Protein AF-A0A9X8QLF4-F1 (afdb_monomer)

Mean predicted aligned error: 12.06 Å

Structure (mmCIF, N/CA/C/O backbone):
data_AF-A0A9X8QLF4-F1
#
_entry.id   AF-A0A9X8QLF4-F1
#
loop_
_atom_site.group_PDB
_atom_site.id
_atom_site.type_symbol
_atom_site.label_atom_id
_atom_site.label_alt_id
_atom_site.label_comp_id
_atom_site.label_asym_id
_atom_site.label_entity_id
_atom_site.label_seq_id
_atom_site.pdbx_PDB_ins_code
_atom_site.Cartn_x
_atom_site.Cartn_y
_atom_site.Cartn_z
_atom_site.occupancy
_atom_site.B_iso_or_equiv
_atom_site.auth_seq_id
_atom_site.auth_comp_id
_atom_site.auth_asym_id
_atom_site.auth_atom_id
_atom_site.pdbx_PDB_model_num
ATOM 1 N N . MET A 1 1 ? 76.001 5.699 -20.865 1.00 39.06 1 MET A N 1
ATOM 2 C CA . MET A 1 1 ? 74.775 5.886 -21.673 1.00 39.06 1 MET A CA 1
ATOM 3 C C . MET A 1 1 ? 73.626 5.188 -20.950 1.00 39.06 1 MET A C 1
ATOM 5 O O . MET A 1 1 ? 73.741 4.003 -20.675 1.00 39.06 1 MET A O 1
ATOM 9 N N . LYS A 1 2 ? 72.606 5.938 -20.509 1.00 36.09 2 LYS A N 1
ATOM 10 C CA . LYS A 1 2 ? 71.464 5.462 -19.701 1.00 36.09 2 LYS A CA 1
ATOM 11 C C . LYS A 1 2 ? 70.391 4.886 -20.635 1.00 36.09 2 LYS A C 1
ATOM 13 O O . LYS A 1 2 ? 69.883 5.629 -21.466 1.00 36.09 2 LYS A O 1
ATOM 18 N N . ALA A 1 3 ? 70.036 3.610 -20.490 1.00 37.53 3 ALA A N 1
ATOM 19 C CA . ALA A 1 3 ? 68.875 3.026 -21.161 1.00 37.53 3 ALA A CA 1
ATOM 20 C C . ALA A 1 3 ? 67.642 3.145 -20.249 1.00 37.53 3 ALA A C 1
ATOM 22 O O . ALA A 1 3 ? 67.657 2.726 -19.091 1.00 37.53 3 ALA A O 1
ATOM 23 N N . ILE A 1 4 ? 66.610 3.796 -20.776 1.00 41.59 4 ILE A N 1
ATOM 24 C CA . ILE A 1 4 ? 65.345 4.133 -20.122 1.00 41.59 4 ILE A CA 1
ATOM 25 C C . ILE A 1 4 ? 64.486 2.867 -19.993 1.00 41.59 4 ILE A C 1
ATOM 27 O O . ILE A 1 4 ? 64.308 2.131 -20.960 1.00 41.59 4 ILE A O 1
ATOM 31 N N . ARG A 1 5 ? 63.951 2.609 -18.792 1.00 45.41 5 ARG A N 1
ATOM 32 C CA . ARG A 1 5 ? 62.977 1.535 -18.542 1.00 45.41 5 ARG A CA 1
ATOM 33 C C . ARG A 1 5 ? 61.647 1.890 -19.216 1.00 45.41 5 ARG A C 1
ATOM 35 O O . ARG A 1 5 ? 61.051 2.908 -18.876 1.00 45.41 5 ARG A O 1
ATOM 42 N N . MET A 1 6 ? 61.175 1.044 -20.132 1.00 39.78 6 MET A N 1
ATOM 43 C CA . MET A 1 6 ? 59.794 1.078 -20.625 1.00 39.78 6 MET A CA 1
ATOM 44 C C . MET A 1 6 ? 58.847 0.616 -19.511 1.00 39.78 6 MET A C 1
ATOM 46 O O . MET A 1 6 ? 58.949 -0.511 -19.031 1.00 39.78 6 MET A O 1
ATOM 50 N N . LEU A 1 7 ? 57.924 1.488 -19.108 1.00 40.03 7 LEU A N 1
ATOM 51 C CA . LEU A 1 7 ? 56.762 1.129 -18.299 1.00 40.03 7 LEU A CA 1
ATOM 52 C C . LEU A 1 7 ? 55.655 0.659 -19.246 1.00 40.03 7 LEU A C 1
ATOM 54 O O . LEU A 1 7 ? 55.092 1.454 -19.994 1.00 40.03 7 LEU A O 1
ATOM 58 N N . VAL A 1 8 ? 55.362 -0.640 -19.220 1.00 45.06 8 VAL A N 1
ATOM 59 C CA . VAL A 1 8 ? 54.169 -1.208 -19.853 1.00 45.06 8 VAL A CA 1
ATOM 60 C C . VAL A 1 8 ? 52.986 -0.887 -18.943 1.00 45.06 8 VAL A C 1
ATOM 62 O O . VAL A 1 8 ? 52.864 -1.445 -17.855 1.00 45.06 8 VAL A O 1
ATOM 65 N N . ALA A 1 9 ? 52.141 0.052 -19.361 1.00 45.62 9 ALA A N 1
ATOM 66 C CA . ALA A 1 9 ? 50.878 0.330 -18.694 1.00 45.62 9 ALA A CA 1
ATOM 67 C C . ALA A 1 9 ? 49.825 -0.659 -19.209 1.00 45.62 9 ALA A C 1
ATOM 69 O O . ALA A 1 9 ? 49.232 -0.463 -20.269 1.00 45.62 9 ALA A O 1
ATOM 70 N N . THR A 1 10 ? 49.613 -1.748 -18.475 1.00 47.88 10 THR A N 1
ATOM 71 C CA . THR A 1 10 ? 48.495 -2.659 -18.727 1.00 47.88 10 THR A CA 1
ATOM 72 C C . THR A 1 10 ? 47.210 -1.959 -18.292 1.00 47.88 10 THR A C 1
ATOM 74 O O . THR A 1 10 ? 46.950 -1.805 -17.100 1.00 47.88 10 THR A O 1
ATOM 77 N N . VAL A 1 11 ? 46.413 -1.497 -19.255 1.00 48.22 11 VAL A N 1
ATOM 78 C CA . VAL A 1 11 ? 45.069 -0.975 -18.989 1.00 48.22 11 VAL A CA 1
ATOM 79 C C . VAL A 1 11 ? 44.189 -2.158 -18.595 1.00 48.22 11 VAL A C 1
ATOM 81 O O . VAL A 1 11 ? 43.809 -2.971 -19.435 1.00 48.22 11 VAL A O 1
ATOM 84 N N . VAL A 1 12 ? 43.885 -2.278 -17.304 1.00 52.72 12 VAL A N 1
ATOM 85 C CA . VAL A 1 12 ? 42.841 -3.185 -16.827 1.00 52.72 12 VAL A CA 1
ATOM 86 C C . VAL A 1 12 ? 41.508 -2.545 -17.202 1.00 52.72 12 VAL A C 1
ATOM 88 O O . VAL A 1 12 ? 41.081 -1.573 -16.580 1.00 52.72 12 VAL A O 1
ATOM 91 N N . LEU A 1 13 ? 40.868 -3.056 -18.255 1.00 47.00 13 LEU A N 1
ATOM 92 C CA . LEU A 1 13 ? 39.481 -2.731 -18.571 1.00 47.00 13 LEU A CA 1
ATOM 93 C C . LEU A 1 13 ? 38.608 -3.303 -17.449 1.00 47.00 13 LEU A C 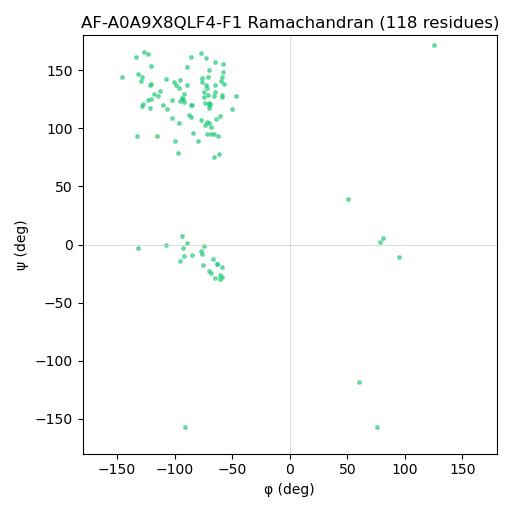1
ATOM 95 O O . LEU A 1 13 ? 38.282 -4.488 -17.435 1.00 47.00 13 LEU A O 1
ATOM 99 N N . GLY A 1 14 ? 38.286 -2.459 -16.470 1.00 43.50 14 GLY A N 1
ATOM 100 C CA . GLY A 1 14 ? 37.289 -2.767 -15.459 1.00 43.50 14 GLY A CA 1
ATOM 101 C C . GLY A 1 14 ? 35.949 -2.989 -16.147 1.00 43.50 14 GLY A C 1
ATOM 102 O O . GLY A 1 14 ? 35.361 -2.054 -16.685 1.00 43.50 14 GLY A O 1
ATOM 103 N N . VAL A 1 15 ? 35.475 -4.233 -16.146 1.00 49.44 15 VAL A N 1
ATOM 104 C CA . VAL A 1 15 ? 34.103 -4.563 -16.525 1.00 49.44 15 VAL A CA 1
ATOM 105 C C . VAL A 1 15 ? 33.212 -3.986 -15.433 1.00 49.44 15 VAL A C 1
ATOM 107 O O . VAL A 1 15 ? 33.033 -4.582 -14.373 1.00 49.44 15 VAL A O 1
ATOM 110 N N . THR A 1 16 ? 32.694 -2.779 -15.649 1.00 53.53 16 THR A N 1
ATOM 111 C CA . THR A 1 16 ? 31.589 -2.275 -14.843 1.00 53.53 16 THR A CA 1
ATOM 112 C C . THR A 1 16 ? 30.363 -3.067 -15.269 1.00 53.53 16 THR A C 1
ATOM 114 O O . THR A 1 16 ? 29.740 -2.746 -16.280 1.00 53.53 16 THR A O 1
ATOM 117 N N . SER A 1 17 ? 30.044 -4.134 -14.539 1.00 52.34 17 SER A N 1
ATOM 118 C CA . SER A 1 17 ? 28.776 -4.852 -14.657 1.00 52.34 17 SER A CA 1
ATOM 119 C C . SER A 1 17 ? 27.653 -3.916 -14.204 1.00 52.34 17 SER A C 1
ATOM 121 O O . SER A 1 17 ? 27.156 -4.003 -13.084 1.00 52.34 17 SER A O 1
ATOM 123 N N . GLY A 1 18 ? 27.305 -2.946 -15.048 1.00 49.97 18 GLY A N 1
ATOM 124 C CA . GLY A 1 18 ? 26.064 -2.209 -14.915 1.00 49.97 18 GLY A CA 1
ATOM 125 C C . GLY A 1 18 ? 24.955 -3.219 -15.132 1.00 49.97 18 GLY A C 1
ATOM 126 O O . GLY A 1 18 ? 24.796 -3.710 -16.246 1.00 49.97 18 GLY A O 1
ATOM 127 N N . LEU A 1 19 ? 24.247 -3.579 -14.062 1.00 50.97 19 LEU A N 1
ATOM 128 C CA . LEU A 1 19 ? 23.015 -4.353 -14.167 1.00 50.97 19 LEU A CA 1
ATOM 129 C C . LEU A 1 19 ? 22.136 -3.649 -15.204 1.00 50.97 19 LEU A C 1
ATOM 131 O O . LEU A 1 19 ? 21.789 -2.474 -15.034 1.00 50.97 19 LEU A O 1
ATOM 135 N N . ALA A 1 20 ? 21.843 -4.334 -16.308 1.00 54.78 20 ALA A N 1
ATOM 136 C CA . ALA A 1 20 ? 20.899 -3.818 -17.277 1.00 54.78 20 ALA A CA 1
ATOM 137 C C . ALA A 1 20 ? 19.565 -3.639 -16.547 1.00 54.78 20 ALA A C 1
ATOM 139 O O . ALA A 1 20 ? 19.185 -4.462 -15.719 1.00 54.78 20 ALA A O 1
ATOM 140 N N . TRP A 1 21 ? 18.834 -2.562 -16.829 1.00 46.72 21 TRP A N 1
ATOM 141 C CA . TRP A 1 21 ? 17.562 -2.295 -16.145 1.00 46.72 21 TRP A CA 1
ATOM 142 C C . TRP A 1 21 ? 16.536 -3.426 -16.343 1.00 46.72 21 TRP A C 1
ATOM 144 O O . TRP A 1 21 ? 15.614 -3.553 -15.548 1.00 46.72 21 TRP A O 1
ATOM 154 N N . ALA A 1 22 ? 16.729 -4.263 -17.368 1.00 51.34 22 ALA A N 1
ATOM 155 C CA . ALA A 1 22 ? 15.953 -5.472 -17.629 1.00 51.34 22 ALA A CA 1
ATOM 156 C C . ALA A 1 22 ? 16.207 -6.615 -16.623 1.00 51.34 22 ALA A C 1
ATOM 158 O O . ALA A 1 22 ? 15.338 -7.466 -16.458 1.00 51.34 22 ALA A O 1
ATOM 159 N N . ASP A 1 23 ? 17.356 -6.619 -15.940 1.00 48.41 23 ASP A N 1
ATOM 160 C CA . ASP A 1 23 ? 17.715 -7.611 -14.916 1.00 48.41 23 ASP A CA 1
ATOM 161 C C . ASP A 1 23 ? 17.311 -7.158 -13.506 1.00 48.41 23 ASP A C 1
ATOM 163 O O . ASP A 1 23 ? 17.373 -7.936 -12.549 1.00 48.41 23 ASP A O 1
ATOM 167 N N . LEU A 1 24 ? 16.896 -5.892 -13.355 1.00 54.88 24 LEU A N 1
ATOM 168 C CA . LEU A 1 24 ? 16.317 -5.425 -12.108 1.00 54.88 24 LEU A CA 1
ATOM 169 C C . LEU A 1 24 ? 14.904 -5.993 -11.994 1.00 54.88 24 LEU A C 1
ATOM 171 O O . LEU A 1 24 ? 14.086 -5.833 -12.902 1.00 54.88 24 LEU A O 1
ATOM 175 N N . PRO A 1 25 ? 14.588 -6.652 -10.877 1.00 56.50 25 PRO A N 1
ATOM 176 C CA . PRO A 1 25 ? 13.264 -7.203 -10.705 1.00 56.50 25 PRO A CA 1
ATOM 177 C C . PRO A 1 25 ? 12.174 -6.121 -10.806 1.00 56.50 25 PRO A C 1
ATOM 179 O O . PRO A 1 25 ? 12.412 -4.983 -10.386 1.00 56.50 25 PRO A O 1
ATOM 182 N N . PRO A 1 26 ? 10.967 -6.459 -11.293 1.00 63.06 26 PRO A N 1
ATOM 183 C CA . PRO A 1 26 ? 9.934 -5.467 -11.546 1.00 63.06 26 PRO A CA 1
ATOM 184 C C . PRO A 1 26 ? 9.584 -4.707 -10.265 1.00 63.06 26 PRO A C 1
ATOM 186 O O . PRO A 1 26 ? 9.263 -5.300 -9.230 1.00 63.06 26 PRO A O 1
ATOM 189 N N . VAL A 1 27 ? 9.638 -3.380 -10.356 1.00 77.56 27 VAL A N 1
ATOM 190 C CA . VAL A 1 27 ? 9.143 -2.472 -9.325 1.00 77.56 27 VAL A CA 1
ATOM 191 C C . VAL A 1 27 ? 7.671 -2.224 -9.613 1.00 77.56 27 VAL A C 1
ATOM 193 O O . VAL A 1 27 ? 7.321 -1.591 -10.608 1.00 77.56 27 VAL A O 1
ATOM 196 N N . ILE A 1 28 ? 6.800 -2.732 -8.746 1.00 85.88 28 ILE A N 1
ATOM 197 C CA . ILE A 1 28 ? 5.364 -2.459 -8.826 1.00 85.88 28 ILE A CA 1
ATOM 198 C C . ILE A 1 28 ? 5.094 -1.202 -8.007 1.00 85.88 28 ILE A C 1
ATOM 200 O O . ILE A 1 28 ? 5.650 -1.038 -6.925 1.00 85.88 28 ILE A O 1
ATOM 204 N N . THR A 1 29 ? 4.265 -0.296 -8.516 1.00 86.19 29 THR A N 1
ATOM 205 C CA . THR A 1 29 ? 3.897 0.928 -7.798 1.00 86.19 29 THR A CA 1
ATOM 206 C C . THR A 1 29 ? 2.388 0.999 -7.644 1.00 86.19 29 THR A C 1
ATOM 208 O O . THR A 1 29 ? 1.669 0.956 -8.638 1.00 86.19 29 THR A O 1
ATOM 211 N N . MET A 1 30 ? 1.911 1.131 -6.405 1.00 88.00 30 MET A N 1
ATOM 212 C CA . MET A 1 30 ? 0.537 1.555 -6.144 1.00 88.00 30 MET A CA 1
ATOM 213 C C . MET A 1 30 ? 0.502 3.081 -6.142 1.00 88.00 30 MET A C 1
ATOM 215 O O . MET A 1 30 ? 1.210 3.729 -5.362 1.00 88.00 30 MET A O 1
ATOM 219 N N . GLY A 1 31 ? -0.301 3.640 -7.047 1.00 86.31 31 GLY A N 1
ATOM 220 C CA . GLY A 1 31 ? -0.518 5.077 -7.139 1.00 86.31 31 GLY A CA 1
ATOM 221 C C . GLY A 1 31 ? -1.219 5.638 -5.895 1.00 86.31 31 GLY A C 1
ATOM 222 O O . GLY A 1 31 ? -1.903 4.902 -5.176 1.00 86.31 31 GLY A O 1
ATOM 223 N N . PRO A 1 32 ? -1.068 6.944 -5.629 1.00 85.19 32 PRO A N 1
ATOM 224 C CA . PRO A 1 32 ? -1.709 7.589 -4.495 1.00 85.19 32 PRO A CA 1
ATOM 225 C C . PRO A 1 32 ? -3.231 7.554 -4.662 1.00 85.19 32 PRO A C 1
ATOM 227 O O . PRO A 1 32 ? -3.751 7.815 -5.746 1.00 85.19 32 PRO A O 1
ATOM 230 N N . GLY A 1 33 ? -3.945 7.249 -3.580 1.00 85.19 33 GLY A N 1
ATOM 231 C CA . GLY A 1 33 ? -5.405 7.191 -3.569 1.00 85.19 33 GLY A CA 1
ATOM 232 C C . GLY A 1 33 ? -5.997 5.899 -4.124 1.00 85.19 33 GLY A C 1
ATOM 233 O O . GLY A 1 33 ? -7.222 5.809 -4.198 1.00 85.19 33 GLY A O 1
ATOM 234 N N . PHE A 1 34 ? -5.169 4.897 -4.456 1.00 87.94 34 PHE A N 1
ATOM 235 C CA . PHE A 1 34 ? -5.629 3.539 -4.752 1.00 87.94 34 PHE A CA 1
ATOM 236 C C . PHE A 1 34 ? -6.626 3.080 -3.682 1.00 87.94 34 PHE A C 1
ATOM 238 O O . PHE A 1 34 ? -6.351 3.191 -2.487 1.00 87.94 34 PHE A O 1
ATOM 245 N N . LYS A 1 35 ? -7.801 2.606 -4.097 1.00 91.81 35 LYS A N 1
ATOM 246 C CA . LYS A 1 35 ? -8.882 2.266 -3.172 1.00 91.81 35 LYS A CA 1
ATOM 247 C C . LYS A 1 35 ? -8.955 0.767 -2.935 1.00 91.81 35 LYS A C 1
ATOM 249 O O . LYS A 1 35 ? -8.849 -0.025 -3.868 1.00 91.81 35 LYS A O 1
ATOM 254 N N . ILE A 1 36 ? -9.207 0.400 -1.686 1.00 94.50 36 ILE A N 1
ATOM 255 C CA . ILE A 1 36 ? -9.458 -0.977 -1.259 1.00 94.50 36 ILE A CA 1
ATOM 256 C C . ILE A 1 36 ? -10.804 -1.073 -0.551 1.00 94.50 36 ILE A C 1
ATOM 258 O O . ILE A 1 36 ? -11.344 -0.059 -0.109 1.00 94.50 36 ILE A O 1
ATOM 262 N N . VAL A 1 37 ? -11.321 -2.287 -0.395 1.00 95.38 37 VAL A N 1
ATOM 263 C CA . VAL A 1 37 ? -12.508 -2.548 0.423 1.00 95.38 37 VAL A CA 1
ATOM 264 C C . VAL A 1 37 ? -12.083 -2.971 1.829 1.00 95.38 37 VAL A C 1
ATOM 266 O O . VAL A 1 37 ? -11.369 -3.956 1.995 1.00 95.38 37 VAL A O 1
ATOM 269 N N . VAL A 1 38 ? -12.553 -2.251 2.850 1.00 93.31 38 VAL A N 1
ATOM 270 C CA . VAL A 1 38 ? -12.404 -2.613 4.269 1.00 93.31 38 VAL A CA 1
ATOM 271 C C . VAL A 1 38 ? -13.783 -2.576 4.911 1.00 93.31 38 VAL A C 1
ATOM 273 O O . VAL A 1 38 ? -14.443 -1.538 4.893 1.00 93.31 38 VAL A O 1
ATOM 276 N N . ASN A 1 39 ? -14.240 -3.702 5.467 1.00 90.69 39 ASN A N 1
ATOM 277 C CA . ASN A 1 39 ? -15.570 -3.826 6.083 1.00 90.69 39 ASN A CA 1
ATOM 278 C C . ASN A 1 39 ? -16.715 -3.314 5.179 1.00 90.69 39 ASN A C 1
ATOM 280 O O . ASN A 1 39 ? -17.640 -2.651 5.644 1.00 90.69 39 ASN A O 1
ATOM 284 N N . GLY A 1 40 ? -16.626 -3.578 3.870 1.00 91.81 40 GLY A N 1
ATOM 285 C CA . GLY A 1 40 ? -17.621 -3.157 2.875 1.00 91.81 40 GLY A CA 1
ATOM 286 C C . GLY A 1 40 ? -17.549 -1.686 2.446 1.00 91.81 40 GLY A C 1
ATOM 287 O O . GLY A 1 40 ? -18.371 -1.258 1.642 1.00 91.81 40 GLY A O 1
ATOM 288 N N . ALA A 1 41 ? -16.586 -0.908 2.946 1.00 92.75 41 ALA A N 1
ATOM 289 C CA . ALA A 1 41 ? -16.381 0.483 2.556 1.00 92.75 41 ALA A CA 1
ATOM 290 C C . ALA A 1 41 ? -15.131 0.648 1.684 1.00 92.75 41 ALA A C 1
ATOM 292 O O . ALA A 1 41 ? -14.098 0.034 1.948 1.00 92.75 41 ALA A O 1
ATOM 293 N N . GLU A 1 42 ? -15.209 1.534 0.689 1.00 94.31 42 GLU A N 1
ATOM 294 C CA . GLU A 1 42 ? -14.035 1.975 -0.062 1.00 94.31 42 GLU A CA 1
ATOM 295 C C . GLU A 1 42 ? -13.145 2.877 0.793 1.00 94.31 42 GLU A C 1
ATOM 297 O O . GLU A 1 42 ? -13.597 3.878 1.359 1.00 94.31 42 GLU A O 1
ATOM 302 N N . VAL A 1 43 ? -11.861 2.547 0.844 1.00 93.62 43 VAL A N 1
ATOM 303 C CA . VAL A 1 43 ? -10.853 3.256 1.627 1.00 93.62 43 VAL A CA 1
ATOM 304 C C . VAL A 1 43 ? -9.680 3.598 0.716 1.00 93.62 43 VAL A C 1
ATOM 306 O O . VAL A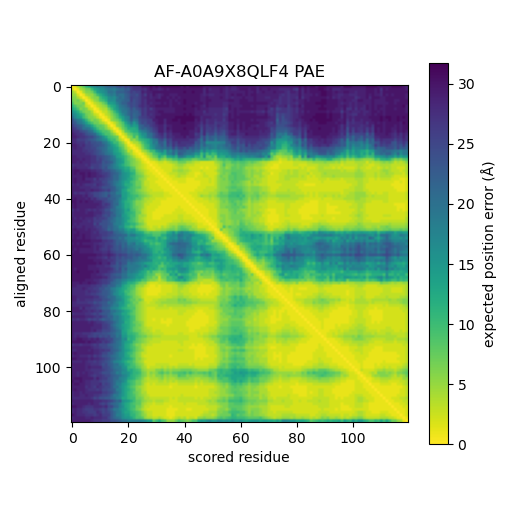 1 43 ? -9.059 2.680 0.177 1.00 93.62 43 VAL A O 1
ATOM 309 N N . PRO A 1 44 ? -9.346 4.887 0.523 1.00 92.44 44 PRO A N 1
ATOM 310 C CA . PRO A 1 44 ? -8.181 5.259 -0.258 1.00 92.44 44 PRO A CA 1
ATOM 311 C C . PRO A 1 44 ? -6.900 5.040 0.551 1.00 92.44 44 PRO A C 1
ATOM 313 O O . PRO A 1 44 ? -6.843 5.270 1.766 1.00 92.44 44 PRO A O 1
ATOM 316 N N . VAL A 1 45 ? -5.868 4.605 -0.161 1.00 92.25 45 VAL A N 1
ATOM 317 C CA . VAL A 1 45 ? -4.576 4.188 0.369 1.00 92.25 45 VAL A CA 1
ATOM 318 C C . VAL A 1 45 ? -3.484 5.051 -0.242 1.00 92.25 45 VAL A C 1
ATOM 320 O O . VAL A 1 45 ? -3.473 5.343 -1.437 1.00 92.25 45 VAL A O 1
ATOM 323 N N . PHE A 1 46 ? -2.552 5.462 0.606 1.00 92.12 46 PHE A N 1
ATOM 324 C CA . PHE A 1 46 ? -1.406 6.280 0.245 1.00 92.12 46 PHE A CA 1
ATOM 325 C C . PHE A 1 46 ? -0.145 5.617 0.763 1.00 92.12 46 PHE A C 1
ATOM 327 O O . PHE A 1 46 ? -0.139 5.051 1.859 1.00 92.12 46 PHE A O 1
ATOM 334 N N . GLY A 1 47 ? 0.937 5.724 0.009 1.00 92.62 47 GLY A N 1
ATOM 335 C CA . GLY A 1 47 ? 2.231 5.301 0.510 1.00 92.62 47 GLY A CA 1
ATOM 336 C C . GLY A 1 47 ? 2.981 6.433 1.196 1.00 92.62 47 GLY A C 1
ATOM 337 O O . GLY A 1 47 ? 2.411 7.411 1.699 1.00 92.62 47 GLY A O 1
ATOM 338 N N . PHE A 1 48 ? 4.294 6.260 1.226 1.00 91.94 48 PHE A N 1
ATOM 339 C CA . PHE A 1 48 ? 5.254 7.216 1.772 1.00 91.94 48 PHE A CA 1
ATOM 340 C C . PHE A 1 48 ? 6.413 7.462 0.805 1.00 91.94 48 PHE A C 1
ATOM 342 O O . PHE A 1 48 ? 7.272 8.298 1.078 1.00 91.94 48 PHE A O 1
ATOM 349 N N . ASP A 1 49 ? 6.426 6.751 -0.320 1.00 88.94 49 ASP A N 1
ATOM 350 C CA . ASP A 1 49 ? 7.484 6.819 -1.304 1.00 88.94 49 ASP A CA 1
ATOM 351 C C . ASP A 1 49 ? 7.178 7.905 -2.322 1.00 88.94 49 ASP A C 1
ATOM 353 O O . ASP A 1 49 ? 6.025 8.218 -2.637 1.00 88.94 49 ASP A O 1
ATOM 357 N N . ARG A 1 50 ? 8.242 8.458 -2.896 1.00 83.50 50 ARG A N 1
ATOM 358 C CA . ARG A 1 50 ? 8.103 9.335 -4.049 1.00 83.50 50 ARG A CA 1
ATOM 359 C C . ARG A 1 50 ? 7.578 8.519 -5.224 1.00 83.50 50 ARG A C 1
ATOM 361 O O . ARG A 1 50 ? 8.186 7.517 -5.597 1.00 83.50 50 ARG A O 1
ATOM 368 N N . CYS A 1 51 ? 6.502 8.985 -5.848 1.00 79.44 51 CYS A N 1
ATOM 369 C CA . CYS A 1 51 ? 6.035 8.378 -7.087 1.00 79.44 51 CYS A CA 1
ATOM 370 C C . CYS A 1 51 ? 7.129 8.425 -8.169 1.00 79.44 51 CYS A C 1
ATOM 372 O O . CYS A 1 51 ? 7.676 9.505 -8.433 1.00 79.44 51 CYS A O 1
ATOM 374 N N . PRO A 1 52 ? 7.456 7.289 -8.814 1.00 74.06 52 PRO A N 1
ATOM 375 C CA . PRO A 1 52 ? 8.284 7.309 -10.004 1.00 74.06 52 PRO A CA 1
ATOM 376 C C . PRO A 1 52 ? 7.595 8.166 -11.065 1.00 74.06 52 PRO A C 1
ATOM 378 O O . PRO A 1 52 ? 6.372 8.168 -11.181 1.00 74.06 52 PRO A O 1
ATOM 381 N N . GLN A 1 53 ? 8.380 8.905 -11.847 1.00 64.81 53 GLN A N 1
ATOM 382 C CA . GLN A 1 53 ? 7.847 9.886 -12.796 1.00 64.81 53 GLN A CA 1
ATOM 383 C C . GLN A 1 53 ? 6.907 9.251 -13.838 1.00 64.81 53 GLN A C 1
ATOM 385 O O . GLN A 1 53 ? 5.967 9.898 -14.280 1.00 64.81 53 GLN A O 1
ATOM 390 N N . ALA A 1 54 ? 7.113 7.967 -14.158 1.00 57.00 54 ALA A N 1
ATOM 391 C CA . ALA A 1 54 ? 6.248 7.172 -15.033 1.00 57.00 54 ALA A CA 1
ATOM 392 C C . ALA A 1 54 ? 4.919 6.720 -14.388 1.00 57.00 54 ALA A C 1
ATOM 394 O O . ALA A 1 54 ? 4.006 6.336 -15.108 1.00 57.00 54 ALA A O 1
ATOM 395 N N . ALA A 1 55 ? 4.801 6.749 -13.056 1.00 53.00 55 ALA A N 1
ATOM 396 C CA . ALA A 1 55 ? 3.571 6.420 -12.324 1.00 53.00 55 ALA A CA 1
ATOM 397 C C . ALA A 1 55 ? 2.694 7.652 -12.040 1.00 53.00 55 ALA A C 1
ATOM 399 O O . ALA A 1 55 ? 1.609 7.527 -11.474 1.00 53.00 55 ALA A O 1
ATOM 400 N N . LEU A 1 56 ? 3.164 8.846 -12.412 1.00 57.50 56 LEU A N 1
ATOM 401 C CA . LEU A 1 56 ? 2.360 10.059 -12.396 1.00 57.50 56 LEU A CA 1
ATOM 402 C C . LEU A 1 56 ? 1.480 10.056 -13.647 1.00 57.50 56 LEU A C 1
ATOM 404 O O . LEU A 1 56 ? 1.887 10.547 -14.696 1.00 57.50 56 LEU A O 1
ATOM 408 N N . ASP A 1 57 ? 0.289 9.473 -13.544 1.00 57.44 57 ASP A N 1
ATOM 409 C CA . ASP A 1 57 ? -0.720 9.615 -14.589 1.00 57.44 57 ASP A CA 1
ATOM 410 C C . ASP A 1 57 ? -1.255 11.064 -14.579 1.00 57.44 57 ASP A C 1
ATOM 412 O O . ASP A 1 57 ? -1.831 11.492 -13.572 1.00 57.44 57 ASP A O 1
ATOM 416 N N . PRO A 1 58 ? -1.074 11.854 -15.656 1.00 52.25 58 PRO A N 1
ATOM 417 C CA . PRO A 1 58 ? -1.637 13.200 -15.749 1.00 52.25 58 PRO A CA 1
ATOM 418 C C . PRO A 1 58 ? -3.176 13.211 -15.742 1.00 52.25 58 PRO A C 1
ATOM 420 O O . PRO A 1 58 ? -3.766 14.261 -15.496 1.00 52.25 58 PRO A O 1
ATOM 423 N N . GLN A 1 59 ? -3.824 12.067 -15.991 1.00 50.38 59 GLN A N 1
ATOM 424 C CA . GLN A 1 59 ? -5.266 11.866 -15.864 1.00 50.38 59 GLN A CA 1
ATOM 425 C C . GLN A 1 59 ? -5.688 11.316 -14.500 1.00 50.38 59 GLN A C 1
ATOM 427 O O . GLN A 1 59 ? -6.863 10.995 -14.340 1.00 50.38 59 GLN A O 1
ATOM 432 N N . ASN A 1 60 ? -4.790 11.209 -13.510 1.00 52.41 60 ASN A N 1
ATOM 433 C CA . ASN A 1 60 ? -5.156 10.727 -12.181 1.00 52.41 60 ASN A CA 1
ATOM 434 C C . ASN A 1 60 ? -6.189 11.681 -11.544 1.00 52.41 60 ASN A C 1
ATOM 436 O O . ASN A 1 60 ? -5.855 12.696 -10.937 1.00 52.41 60 ASN A O 1
ATOM 440 N N . THR A 1 61 ? -7.471 11.364 -11.729 1.00 46.72 61 THR A N 1
ATOM 441 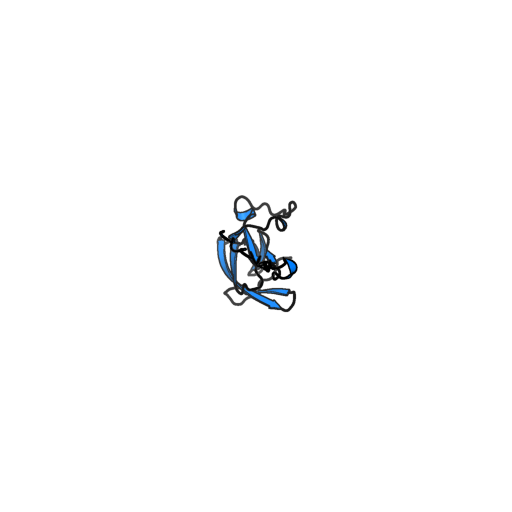C CA . THR A 1 61 ? -8.645 12.183 -11.386 1.00 46.72 61 THR A CA 1
ATOM 442 C C . THR A 1 61 ? -8.947 12.224 -9.897 1.00 46.72 61 THR A C 1
ATOM 444 O O . THR A 1 61 ? -9.899 12.884 -9.470 1.00 46.72 61 THR A O 1
ATOM 447 N N . PHE A 1 62 ? -8.162 11.527 -9.081 1.00 53.62 62 PHE A N 1
ATOM 448 C CA . PHE A 1 62 ? -8.262 11.660 -7.644 1.00 53.62 62 PHE A CA 1
ATOM 449 C C . PHE A 1 62 ? -7.775 13.064 -7.270 1.00 53.62 62 PHE A C 1
ATOM 451 O O . PHE A 1 62 ? -6.575 13.324 -7.222 1.00 53.62 62 PHE A O 1
ATOM 458 N N . HIS A 1 63 ? -8.715 13.981 -7.013 1.00 53.31 63 HIS A N 1
ATOM 459 C CA . HIS A 1 63 ? -8.450 15.266 -6.363 1.00 53.31 63 HIS A CA 1
ATOM 460 C C . HIS A 1 63 ? -7.904 14.992 -4.953 1.00 53.31 63 HIS A C 1
ATOM 462 O O . HIS A 1 63 ? -8.626 15.042 -3.960 1.00 53.31 63 HIS A O 1
ATOM 468 N N . ILE A 1 64 ? -6.624 14.636 -4.874 1.00 61.75 64 ILE A N 1
ATOM 469 C CA . ILE A 1 64 ? -5.878 14.429 -3.641 1.00 61.75 64 ILE A CA 1
ATOM 470 C C . ILE A 1 64 ? -5.145 15.743 -3.389 1.00 61.75 64 ILE A C 1
ATOM 472 O O . ILE A 1 64 ? -4.185 16.055 -4.092 1.00 61.75 64 ILE A O 1
ATOM 476 N N . PRO A 1 65 ? -5.592 16.570 -2.439 1.00 56.59 65 PRO A N 1
ATOM 477 C CA . PRO A 1 65 ? -4.906 17.817 -2.150 1.00 56.59 65 PRO A CA 1
ATOM 478 C C . PRO A 1 65 ? -3.553 17.568 -1.458 1.00 56.59 65 PRO A C 1
ATOM 480 O O . PRO A 1 65 ? -3.410 16.689 -0.606 1.00 56.59 65 PRO A O 1
ATOM 483 N N . GLY A 1 66 ? -2.563 18.405 -1.780 1.00 63.75 66 GLY A N 1
ATOM 484 C CA . GLY A 1 66 ? -1.298 18.509 -1.042 1.00 63.75 66 GLY A CA 1
ATOM 485 C C . GLY A 1 66 ? -0.294 17.372 -1.277 1.00 63.75 66 GLY A C 1
ATOM 486 O O . GLY A 1 66 ? -0.296 16.699 -2.303 1.00 63.75 66 GLY A O 1
ATOM 487 N N . GLU A 1 67 ? 0.608 17.168 -0.313 1.00 62.75 67 GLU A N 1
ATOM 488 C CA . GLU A 1 67 ? 1.745 16.233 -0.421 1.00 62.75 67 GLU A CA 1
ATOM 489 C C . GLU A 1 67 ? 1.336 14.755 -0.586 1.00 62.75 67 GLU A C 1
ATOM 491 O O . GLU A 1 67 ? 2.129 13.937 -1.048 1.00 62.75 67 GLU A O 1
ATOM 496 N N . GLN A 1 68 ? 0.083 14.400 -0.282 1.00 65.25 68 GLN A N 1
ATOM 497 C CA . GLN A 1 68 ? -0.429 13.036 -0.460 1.00 65.25 68 GLN A CA 1
ATOM 498 C C . GLN A 1 68 ? -0.562 12.640 -1.938 1.00 65.25 68 GLN A C 1
ATOM 500 O O . GLN A 1 68 ? -0.448 11.460 -2.259 1.00 65.25 68 GLN A O 1
ATOM 505 N N . ALA A 1 69 ? -0.712 13.608 -2.849 1.00 65.81 69 ALA A N 1
ATOM 506 C CA . ALA A 1 69 ? -0.766 13.363 -4.293 1.00 65.81 69 ALA A CA 1
ATOM 507 C C . ALA A 1 69 ? 0.558 12.843 -4.876 1.00 65.81 69 ALA A C 1
ATOM 509 O O . ALA A 1 69 ? 0.604 12.403 -6.020 1.00 65.81 69 ALA A O 1
ATOM 510 N N . LYS A 1 70 ? 1.649 12.916 -4.106 1.00 71.12 70 LYS A N 1
ATOM 511 C CA . LYS A 1 70 ? 2.992 12.483 -4.518 1.00 71.12 70 LYS A CA 1
ATOM 512 C C . LYS A 1 70 ? 3.434 11.192 -3.825 1.00 71.12 70 LYS A C 1
ATOM 514 O O . LYS A 1 70 ? 4.555 10.739 -4.063 1.00 71.12 70 LYS A O 1
ATOM 519 N N . ALA A 1 71 ? 2.584 10.645 -2.954 1.00 84.25 71 ALA A N 1
ATOM 520 C CA . ALA A 1 71 ? 2.922 9.574 -2.029 1.00 84.25 71 ALA A CA 1
ATOM 521 C C . ALA A 1 71 ? 2.446 8.211 -2.558 1.00 84.25 71 ALA A C 1
ATOM 523 O O . ALA A 1 71 ? 1.332 7.760 -2.279 1.00 84.25 71 ALA A O 1
ATOM 524 N N . CYS A 1 72 ? 3.313 7.560 -3.325 1.00 88.25 72 CYS A N 1
ATOM 525 C CA . CYS A 1 72 ? 3.108 6.212 -3.841 1.00 88.25 72 CYS A CA 1
ATOM 526 C C . CYS A 1 72 ? 3.558 5.159 -2.825 1.00 88.25 72 CYS A C 1
ATOM 528 O O . CYS A 1 72 ? 4.357 5.444 -1.932 1.00 88.25 72 CYS A O 1
ATOM 530 N N . THR A 1 73 ? 3.084 3.927 -2.996 1.00 91.50 73 THR A N 1
ATOM 531 C CA . THR A 1 73 ? 3.713 2.751 -2.381 1.00 91.50 73 THR A CA 1
ATOM 532 C C . THR A 1 73 ? 4.519 2.039 -3.452 1.00 91.50 73 THR A C 1
ATOM 534 O O . THR A 1 73 ? 3.952 1.454 -4.377 1.00 91.50 73 THR A O 1
ATOM 537 N N . VAL A 1 74 ? 5.841 2.110 -3.344 1.00 90.31 74 VAL A N 1
ATOM 538 C CA . VAL A 1 74 ? 6.762 1.449 -4.267 1.00 90.31 74 VAL A CA 1
ATOM 539 C C . VAL A 1 74 ? 7.127 0.085 -3.688 1.00 90.31 74 VAL A C 1
ATOM 541 O O . VAL A 1 74 ? 7.569 -0.024 -2.549 1.00 90.31 74 VAL A O 1
ATOM 544 N N . ILE A 1 75 ? 6.932 -0.973 -4.471 1.00 91.19 75 ILE A N 1
ATOM 545 C CA . ILE A 1 75 ? 7.160 -2.361 -4.065 1.00 91.19 75 ILE A CA 1
ATOM 546 C C . ILE A 1 75 ? 8.302 -2.950 -4.908 1.00 91.19 75 ILE A C 1
ATOM 548 O O . ILE A 1 75 ? 8.051 -3.490 -5.994 1.00 91.19 75 ILE A O 1
ATOM 552 N N . PRO A 1 76 ? 9.560 -2.891 -4.427 1.00 87.19 76 PRO A N 1
ATOM 553 C CA . PRO A 1 76 ? 10.659 -3.667 -4.997 1.00 87.19 76 PRO A CA 1
ATOM 554 C C . PRO A 1 76 ? 10.344 -5.166 -4.959 1.00 87.19 76 PRO A C 1
ATOM 556 O O . PRO A 1 76 ? 9.579 -5.619 -4.109 1.00 87.19 76 PRO A O 1
ATOM 559 N N . SER A 1 77 ? 10.943 -5.978 -5.828 1.00 86.00 77 SER A N 1
ATOM 560 C CA . SER A 1 77 ? 10.627 -7.418 -5.880 1.00 86.00 77 SER A CA 1
ATOM 561 C C . SER A 1 77 ? 11.007 -8.221 -4.637 1.00 86.00 77 SER A C 1
ATOM 563 O O . SER A 1 77 ? 10.392 -9.245 -4.361 1.00 86.00 77 SER A O 1
ATOM 565 N N . TYR A 1 78 ? 12.038 -7.790 -3.915 1.00 85.56 78 TYR A N 1
ATOM 566 C CA . TYR A 1 78 ? 12.538 -8.471 -2.726 1.00 85.56 78 TYR A CA 1
ATOM 567 C C . TYR A 1 78 ? 11.754 -8.059 -1.479 1.00 85.56 78 TYR A C 1
ATOM 569 O O . TYR A 1 78 ? 11.928 -8.640 -0.413 1.00 85.56 78 TYR A O 1
ATOM 577 N N . GLN A 1 79 ? 10.893 -7.048 -1.6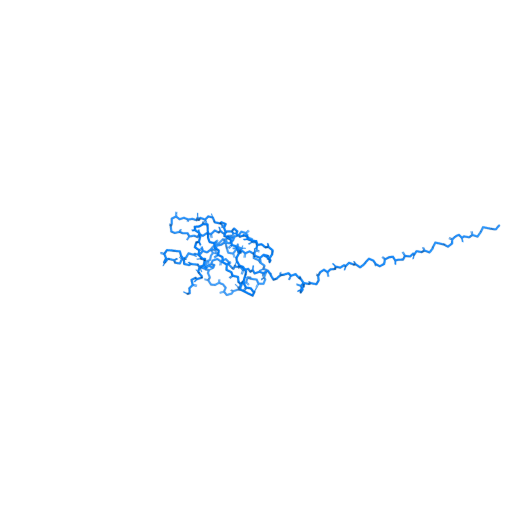04 1.00 90.75 79 GLN A N 1
ATOM 578 C CA . GLN A 1 79 ? 10.115 -6.530 -0.499 1.00 90.75 79 GLN A CA 1
ATOM 579 C C . GLN A 1 79 ? 9.043 -7.551 -0.098 1.00 90.75 79 GLN A C 1
ATOM 581 O O . GLN A 1 79 ? 8.211 -7.940 -0.927 1.00 90.75 79 GLN A O 1
ATOM 586 N N . SER A 1 80 ? 9.078 -7.970 1.168 1.00 93.88 80 SER A N 1
ATOM 587 C CA . SER A 1 80 ? 8.097 -8.868 1.789 1.00 93.88 80 SER A CA 1
ATOM 588 C C . SER A 1 80 ? 6.997 -8.121 2.535 1.00 93.88 80 SER A C 1
ATOM 590 O O . SER A 1 80 ? 5.985 -8.722 2.873 1.00 93.88 80 SER A O 1
ATOM 592 N N . GLU A 1 81 ? 7.183 -6.827 2.799 1.00 96.75 81 GLU A N 1
ATOM 593 C CA . GLU A 1 81 ? 6.234 -5.998 3.541 1.00 96.75 81 GLU A CA 1
ATOM 594 C C . GLU A 1 81 ? 6.220 -4.562 3.028 1.00 96.75 81 GLU A C 1
ATOM 596 O O . GLU A 1 81 ? 7.268 -4.016 2.694 1.00 96.75 81 GLU A O 1
ATOM 601 N N . VAL A 1 82 ? 5.061 -3.912 3.017 1.00 95.75 82 VAL A N 1
ATOM 602 C CA . VAL A 1 82 ? 4.941 -2.503 2.628 1.00 95.75 82 VAL A CA 1
ATOM 603 C C . VAL A 1 82 ? 4.170 -1.701 3.652 1.00 95.75 82 VAL A C 1
ATOM 605 O O . VAL A 1 82 ? 3.169 -2.155 4.197 1.00 95.75 82 VAL A O 1
ATOM 608 N N . LYS A 1 83 ? 4.633 -0.477 3.895 1.00 96.75 83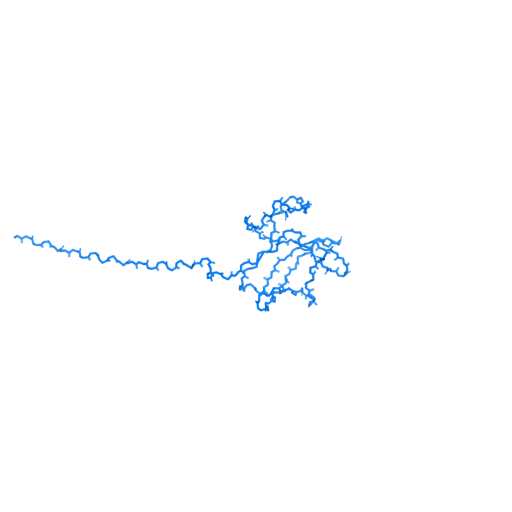 LYS A N 1
ATOM 609 C CA . LYS A 1 83 ? 3.960 0.457 4.787 1.00 96.75 83 LYS A CA 1
ATOM 610 C C . LYS A 1 83 ? 2.998 1.323 3.992 1.00 96.75 83 LYS A C 1
ATOM 612 O O . LYS A 1 83 ? 3.383 1.942 3.000 1.00 96.75 83 LYS A O 1
ATOM 617 N N . VAL A 1 84 ? 1.762 1.398 4.454 1.00 95.88 84 VAL A N 1
ATOM 618 C CA . VAL A 1 84 ? 0.709 2.181 3.814 1.00 95.88 84 VAL A CA 1
ATOM 619 C C . VAL A 1 84 ? -0.054 3.001 4.838 1.00 95.88 84 VAL A C 1
ATOM 621 O O . VAL A 1 84 ? -0.022 2.733 6.038 1.00 95.88 84 VAL A O 1
ATOM 624 N N . ARG A 1 85 ? -0.750 4.021 4.356 1.00 95.38 85 ARG A N 1
ATOM 625 C CA . ARG A 1 85 ? -1.660 4.857 5.125 1.00 95.38 85 ARG A CA 1
ATOM 626 C C . ARG A 1 85 ? -3.042 4.775 4.505 1.00 95.38 85 ARG A C 1
ATOM 628 O O . ARG A 1 85 ? -3.240 5.186 3.367 1.00 95.38 85 ARG A O 1
ATOM 635 N N . MET A 1 86 ? -3.982 4.259 5.275 1.00 93.94 86 MET A N 1
ATOM 636 C CA . MET A 1 86 ? -5.387 4.135 4.921 1.00 93.94 86 MET A CA 1
ATOM 637 C C . MET A 1 86 ? -6.167 5.314 5.493 1.00 93.94 86 MET A C 1
ATOM 639 O O . MET A 1 86 ? -6.010 5.646 6.668 1.00 93.94 86 MET A O 1
ATOM 643 N N . MET A 1 87 ? -7.040 5.925 4.699 1.00 92.12 87 MET A N 1
ATOM 644 C CA . MET A 1 87 ? -7.892 7.023 5.164 1.00 92.12 87 MET A CA 1
ATOM 645 C C . MET A 1 87 ? -9.272 6.494 5.561 1.00 92.12 87 MET A C 1
ATOM 647 O O . MET A 1 87 ? -10.235 6.587 4.800 1.00 92.12 87 MET A O 1
ATOM 651 N N . LEU A 1 88 ? -9.361 5.904 6.755 1.00 91.25 88 LEU A N 1
ATOM 652 C CA . LEU A 1 88 ? -10.629 5.431 7.311 1.00 91.25 88 LEU A CA 1
ATOM 653 C C . LEU A 1 88 ? -11.502 6.614 7.752 1.00 91.25 88 LEU A C 1
ATOM 655 O O . LEU A 1 88 ? -11.005 7.701 8.049 1.00 91.25 88 LEU A O 1
ATOM 659 N N . ARG A 1 89 ? -12.814 6.384 7.894 1.00 88.31 89 ARG A N 1
ATOM 660 C CA . ARG A 1 89 ? -13.739 7.393 8.449 1.00 88.31 89 ARG A CA 1
ATOM 661 C C . ARG A 1 89 ? -13.392 7.800 9.884 1.00 88.31 89 ARG A C 1
ATOM 663 O O . ARG A 1 89 ? -13.659 8.930 10.270 1.00 88.31 89 ARG A O 1
ATOM 670 N N . SER A 1 90 ? -12.794 6.894 10.658 1.00 90.88 90 SER A N 1
ATOM 671 C CA . SER A 1 90 ? -12.301 7.151 12.018 1.00 90.88 90 SER A CA 1
ATOM 672 C C . SER A 1 90 ? -10.992 7.946 12.057 1.00 90.88 90 SER A C 1
ATOM 674 O O . SER A 1 90 ? -10.555 8.340 13.133 1.00 90.88 90 SER A O 1
ATOM 676 N N . GLY A 1 91 ? -10.357 8.166 10.903 1.00 90.00 91 GLY A N 1
ATOM 677 C CA . GLY A 1 91 ? -9.086 8.865 10.765 1.00 90.00 91 GLY A CA 1
ATOM 678 C C . GLY A 1 91 ? -8.025 8.043 10.022 1.00 90.00 91 GLY A C 1
ATOM 679 O O . GLY A 1 91 ? -8.232 6.861 9.732 1.00 90.00 91 GLY A O 1
ATOM 680 N N . PRO A 1 92 ? -6.875 8.660 9.696 1.00 91.94 92 PRO A N 1
ATOM 681 C CA . PRO A 1 92 ? -5.778 7.976 9.025 1.00 91.94 92 PRO A CA 1
ATOM 682 C C . PRO A 1 92 ? -5.176 6.883 9.910 1.00 91.94 92 PRO A C 1
ATOM 684 O O . PRO A 1 92 ? -4.812 7.141 11.057 1.00 91.94 92 PRO A O 1
ATOM 687 N N . VAL A 1 93 ? -5.002 5.687 9.356 1.00 95.00 93 VAL A N 1
ATOM 688 C CA . 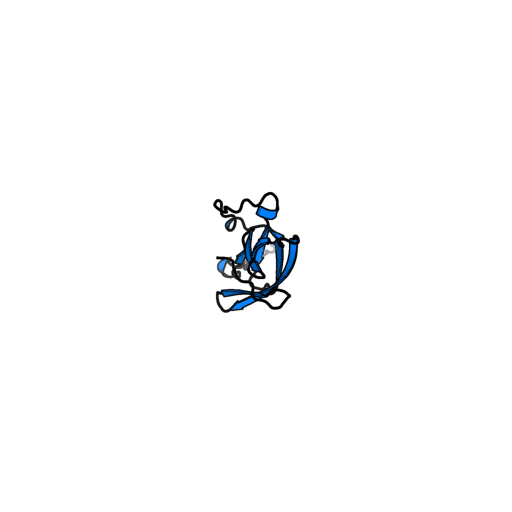VAL A 1 93 ? -4.325 4.562 10.012 1.00 95.00 93 VAL A CA 1
ATOM 689 C C . VAL A 1 93 ? -3.136 4.140 9.171 1.00 95.00 93 VAL A C 1
ATOM 691 O O . VAL A 1 93 ? -3.218 4.086 7.947 1.00 95.00 93 VAL A O 1
ATOM 694 N N . VAL A 1 94 ? -2.018 3.854 9.829 1.00 96.81 94 VAL A N 1
ATOM 695 C CA . VAL A 1 94 ? -0.817 3.338 9.178 1.00 96.81 94 VAL A CA 1
ATOM 696 C C . VAL A 1 94 ? -0.728 1.844 9.434 1.00 96.81 94 VAL A C 1
ATOM 698 O O . VAL A 1 94 ? -0.721 1.422 10.587 1.00 96.81 94 VAL A O 1
ATOM 701 N N . GLU A 1 95 ? -0.632 1.061 8.365 1.00 97.25 95 GLU A N 1
ATOM 702 C CA . GLU A 1 95 ? -0.482 -0.391 8.427 1.00 97.25 95 GLU A CA 1
ATOM 703 C C . GLU A 1 95 ? 0.812 -0.830 7.741 1.00 97.25 95 GLU A C 1
ATOM 705 O O . GLU A 1 95 ? 1.313 -0.168 6.827 1.00 97.25 95 GLU A O 1
ATOM 710 N N . THR A 1 96 ? 1.334 -1.972 8.182 1.00 98.25 96 THR A N 1
ATOM 711 C CA . THR A 1 96 ? 2.352 -2.736 7.460 1.00 98.25 96 THR A CA 1
ATOM 712 C C . THR A 1 96 ? 1.670 -3.964 6.879 1.00 98.25 96 THR A C 1
ATOM 714 O O . THR A 1 96 ? 1.143 -4.789 7.619 1.00 98.25 96 THR A O 1
ATOM 717 N N . TRP A 1 97 ? 1.640 -4.071 5.558 1.00 98.00 97 TRP A N 1
ATOM 718 C CA . TRP A 1 97 ? 1.030 -5.191 4.851 1.00 98.00 97 TRP A CA 1
ATOM 719 C C . TRP A 1 97 ? 2.084 -6.193 4.424 1.00 98.00 97 TRP A C 1
ATOM 721 O O . TRP A 1 97 ? 3.116 -5.80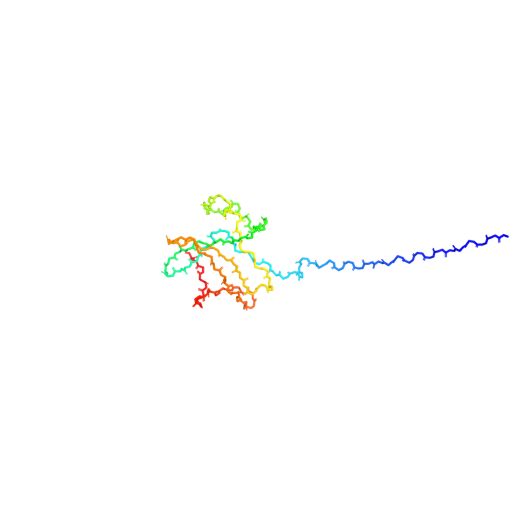2 3.886 1.00 98.00 97 TRP A O 1
ATOM 731 N N . GLY A 1 98 ? 1.793 -7.480 4.587 1.00 97.88 98 GLY A N 1
ATOM 732 C CA . GLY A 1 98 ? 2.589 -8.550 4.002 1.00 97.88 98 GLY A CA 1
ATOM 733 C C . GLY A 1 98 ? 2.381 -8.613 2.492 1.00 97.88 98 GLY A C 1
ATOM 734 O O . GLY A 1 98 ? 1.252 -8.563 2.008 1.00 97.88 98 GLY A O 1
ATOM 735 N N . VAL A 1 99 ? 3.467 -8.741 1.742 1.00 96.12 99 VAL A N 1
ATOM 736 C CA . VAL A 1 99 ? 3.472 -8.878 0.286 1.00 96.12 99 VAL A CA 1
ATOM 737 C C . VAL A 1 99 ? 3.466 -10.358 -0.073 1.00 96.12 99 VAL A C 1
ATOM 739 O O . VAL A 1 99 ? 4.339 -11.116 0.344 1.00 96.12 99 VAL A O 1
ATOM 742 N N . MET A 1 100 ? 2.502 -10.771 -0.887 1.00 94.69 100 MET A N 1
ATOM 743 C CA . MET A 1 100 ? 2.399 -12.131 -1.407 1.00 94.69 100 MET A CA 1
ATOM 744 C C . MET A 1 100 ? 2.649 -12.119 -2.911 1.00 94.69 100 MET A C 1
ATOM 746 O O . MET A 1 100 ? 2.072 -11.312 -3.641 1.00 94.69 100 MET A O 1
ATOM 750 N N . ARG A 1 101 ? 3.509 -13.021 -3.384 1.00 89.31 101 ARG A N 1
ATOM 751 C CA . ARG A 1 101 ? 3.886 -13.127 -4.798 1.00 89.31 101 ARG A CA 1
ATOM 752 C C . ARG A 1 101 ? 3.521 -14.506 -5.315 1.00 89.31 101 ARG A C 1
ATOM 754 O O . ARG A 1 101 ? 3.963 -15.506 -4.756 1.00 89.31 101 ARG A O 1
ATOM 761 N N . TYR A 1 102 ? 2.745 -14.545 -6.392 1.00 84.31 102 TYR A N 1
ATOM 762 C CA . TYR A 1 102 ? 2.315 -15.778 -7.045 1.00 84.31 102 TYR A CA 1
ATOM 763 C C . TYR A 1 102 ? 2.544 -15.644 -8.550 1.00 84.31 102 TYR A C 1
ATOM 765 O O . TYR A 1 102 ? 1.714 -15.095 -9.272 1.00 84.31 102 TYR A O 1
ATOM 773 N N . GLY A 1 103 ? 3.706 -16.101 -9.025 1.00 81.81 103 GLY A N 1
ATOM 774 C CA . GLY A 1 103 ? 4.117 -15.896 -10.415 1.00 81.81 103 GLY A CA 1
ATOM 775 C C . GLY A 1 103 ? 4.226 -14.405 -10.747 1.00 81.81 103 GLY A C 1
ATOM 776 O O . GLY A 1 103 ? 5.012 -13.687 -10.135 1.00 81.81 103 GLY A O 1
ATOM 777 N N . ASN A 1 104 ? 3.419 -13.942 -11.702 1.00 76.94 104 ASN A N 1
ATOM 778 C CA . ASN A 1 104 ? 3.328 -12.537 -12.109 1.00 76.94 104 ASN A CA 1
ATOM 779 C C . ASN A 1 104 ? 2.283 -11.723 -11.319 1.00 76.94 104 ASN A C 1
ATOM 781 O O . ASN A 1 104 ? 2.101 -10.542 -11.605 1.00 76.94 104 ASN A O 1
ATOM 785 N N . MET A 1 105 ? 1.588 -12.331 -10.353 1.00 81.56 105 MET A N 1
ATOM 786 C CA . MET A 1 105 ? 0.585 -11.658 -9.529 1.00 81.56 105 MET A CA 1
ATOM 787 C C . MET A 1 105 ? 1.177 -11.172 -8.206 1.00 81.56 105 MET A C 1
ATOM 789 O O . MET A 1 105 ? 1.966 -11.869 -7.557 1.00 81.56 105 MET A O 1
ATOM 793 N N . LEU A 1 106 ? 0.730 -9.988 -7.789 1.00 88.38 106 LEU A N 1
ATOM 794 C CA . LEU A 1 106 ? 1.024 -9.392 -6.493 1.00 88.38 106 LEU A CA 1
ATOM 795 C C . LEU A 1 106 ? -0.270 -9.297 -5.683 1.00 88.38 106 LEU A C 1
ATOM 797 O O . LEU A 1 106 ? -1.264 -8.757 -6.163 1.00 88.38 106 LEU A O 1
ATOM 801 N N . GLY A 1 107 ? -0.245 -9.809 -4.459 1.00 93.50 107 GLY A N 1
ATOM 802 C CA . GLY A 1 107 ? -1.309 -9.637 -3.477 1.00 93.50 107 GLY A CA 1
ATOM 803 C C . GLY A 1 107 ? -0.753 -9.082 -2.173 1.00 93.50 107 GLY A C 1
ATOM 804 O O . GLY A 1 107 ? 0.456 -9.116 -1.937 1.00 93.50 107 GLY A O 1
ATOM 805 N N . PHE A 1 108 ? -1.639 -8.610 -1.301 1.00 96.31 108 PHE A N 1
ATOM 806 C CA . PHE A 1 108 ? -1.257 -8.102 0.014 1.00 96.31 108 PHE A CA 1
ATOM 807 C C . PHE A 1 108 ? -2.136 -8.699 1.107 1.00 96.31 108 PHE A C 1
ATOM 809 O O . PHE A 1 108 ? -3.316 -8.975 0.884 1.00 96.31 108 PHE A O 1
ATOM 816 N N . ARG A 1 109 ? -1.550 -8.894 2.287 1.00 97.56 109 ARG A N 1
ATOM 817 C CA . ARG A 1 109 ? -2.235 -9.322 3.505 1.00 97.56 109 ARG A CA 1
ATOM 818 C C . ARG A 1 109 ? -2.105 -8.238 4.567 1.00 97.56 109 ARG A C 1
ATOM 820 O O . ARG A 1 109 ? -1.001 -7.764 4.832 1.00 97.56 109 ARG A O 1
ATOM 827 N N . ARG A 1 110 ? -3.225 -7.850 5.162 1.00 96.94 110 ARG A N 1
ATOM 828 C CA . ARG A 1 110 ? -3.299 -6.863 6.242 1.00 96.94 110 ARG A CA 1
ATOM 829 C C . ARG A 1 110 ? -2.856 -7.473 7.583 1.00 96.94 110 ARG A C 1
ATOM 831 O O . ARG A 1 110 ? -2.768 -8.698 7.692 1.00 96.94 110 ARG A O 1
ATOM 838 N N . PRO A 1 111 ? -2.572 -6.652 8.614 1.00 97.25 111 PRO A N 1
ATOM 839 C CA . PRO A 1 111 ? -2.158 -7.145 9.932 1.00 97.25 111 PRO A CA 1
ATOM 840 C C . PRO A 1 111 ? -3.188 -8.044 10.628 1.00 97.25 111 PRO A C 1
ATOM 842 O O . PRO A 1 111 ? -2.814 -8.882 11.443 1.00 97.25 111 PRO A O 1
ATOM 845 N N . ASP A 1 112 ? -4.473 -7.874 10.312 1.00 94.31 112 ASP A N 1
ATOM 846 C CA . ASP A 1 112 ? -5.578 -8.702 10.814 1.00 94.31 112 ASP A CA 1
ATOM 847 C C . ASP A 1 112 ? -5.679 -10.073 10.117 1.00 94.31 112 ASP A C 1
ATOM 849 O O . ASP A 1 112 ? -6.453 -10.926 10.544 1.00 94.31 112 ASP A O 1
ATOM 853 N N . GLY A 1 113 ? -4.858 -10.320 9.092 1.00 95.19 113 GLY A N 1
ATOM 854 C CA . GLY A 1 113 ? -4.839 -11.557 8.316 1.00 95.19 113 GLY A CA 1
ATOM 855 C C . GLY A 1 113 ? -5.677 -11.502 7.038 1.00 95.19 113 GLY A C 1
ATOM 856 O O . GLY A 1 113 ? -5.509 -12.381 6.183 1.00 95.19 113 GLY A O 1
ATOM 857 N N . ASP A 1 114 ? -6.498 -10.464 6.861 1.00 95.62 114 AS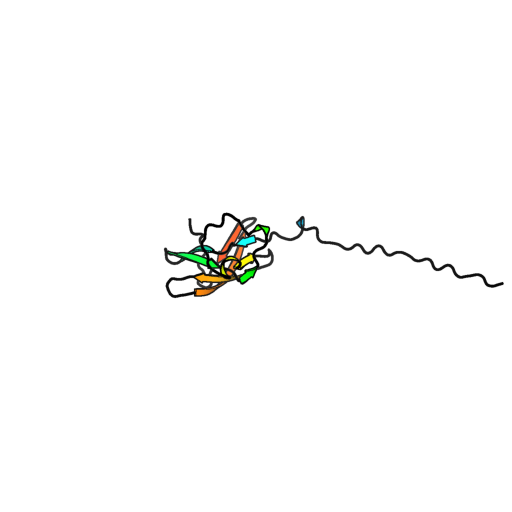P A N 1
ATOM 858 C CA . ASP A 1 114 ? -7.354 -10.319 5.689 1.00 95.62 114 ASP A CA 1
ATOM 859 C C . ASP A 1 114 ? -6.543 -10.015 4.428 1.00 95.62 114 ASP A C 1
ATOM 861 O O . ASP A 1 114 ? -5.482 -9.382 4.447 1.00 95.62 114 ASP A O 1
ATOM 865 N N . LEU A 1 115 ? -7.064 -10.465 3.289 1.00 95.94 115 LEU A N 1
ATOM 866 C CA . LEU A 1 115 ? -6.520 -10.099 1.988 1.00 95.94 115 LEU A CA 1
ATOM 867 C C . LEU A 1 115 ? -6.935 -8.671 1.636 1.00 95.94 115 LEU A C 1
ATOM 869 O O . LEU A 1 115 ? -8.082 -8.273 1.828 1.00 95.94 115 LEU A O 1
ATOM 873 N N . VAL A 1 116 ? -6.011 -7.911 1.056 1.00 95.75 116 VAL A N 1
ATOM 874 C CA . VAL A 1 116 ? -6.337 -6.615 0.464 1.00 95.75 116 VAL A CA 1
ATOM 875 C C . VAL A 1 116 ? -7.089 -6.844 -0.841 1.00 95.75 116 VAL A C 1
ATOM 877 O O . VAL A 1 116 ? -6.563 -7.461 -1.768 1.00 95.75 116 VAL A O 1
ATOM 880 N N . VAL A 1 117 ? -8.304 -6.308 -0.922 1.00 95.00 117 VAL A N 1
ATOM 881 C CA . VAL A 1 117 ? -9.156 -6.381 -2.111 1.00 95.00 117 VAL A CA 1
ATOM 882 C C . VAL A 1 117 ? -9.248 -4.988 -2.738 1.00 95.00 117 VAL A C 1
ATOM 884 O O . VAL A 1 117 ? -9.709 -4.068 -2.057 1.00 95.00 117 VAL A O 1
ATOM 887 N N . PRO A 1 118 ? -8.815 -4.798 -4.000 1.00 91.56 118 PRO A N 1
ATOM 888 C CA . PRO A 1 118 ? -9.024 -3.546 -4.724 1.00 91.56 118 PRO A CA 1
ATOM 889 C C . PRO A 1 118 ? -10.517 -3.203 -4.797 1.00 91.56 118 PRO A C 1
ATOM 891 O O . PRO A 1 118 ? -11.338 -4.084 -5.048 1.00 91.56 118 PRO A O 1
ATOM 894 N N . ALA A 1 119 ? -10.872 -1.936 -4.595 1.00 88.94 119 ALA A N 1
ATOM 895 C CA . ALA A 1 119 ? -12.218 -1.463 -4.897 1.00 88.94 119 ALA A CA 1
ATOM 896 C C . ALA A 1 119 ? -12.400 -1.370 -6.422 1.00 88.94 119 ALA A C 1
ATOM 898 O O . ALA A 1 119 ? -11.489 -0.925 -7.123 1.00 88.94 119 ALA A O 1
ATOM 899 N N . THR A 1 120 ? -13.555 -1.816 -6.912 1.00 75.44 120 THR A N 1
ATOM 900 C CA . THR A 1 120 ? -13.968 -1.753 -8.326 1.00 75.44 120 THR A CA 1
ATOM 901 C C . THR A 1 120 ? -14.737 -0.488 -8.634 1.00 75.44 120 THR A C 1
ATOM 903 O O . THR A 1 120 ? -15.631 -0.176 -7.818 1.00 75.44 120 THR A O 1
#

Secondary structure (DSSP, 8-state):
-PPPPP--------------TTTSPP-EEEPTTEEEEETTEEEEEE-SEEPPGGG--TT------GGGGGEEEEE-TT-SEEEEEEEETTEEEEEEEEEEEETTEEEEE-TTSPBP-B--

Sequence (120 aa):
MKAIRMLVATVVLGVTSGLAWADLPPVITMGPGFKIVVNGAEVPVFGFDRCPQAALDPQNTFHIPGEQAKACTVIPSYQSEVKVRMMLRSGPVVETWGVMRYGNMLGFRRPDGDLVVPAT

Nearest PDB structures (foldseek):
  7z3j-assembly1_A  TM=4.985E-01  e=5.226E+00  Rattus norvegicus
  4jgl-assembly1_A  TM=4.580E-01  e=8.451E+00  Bacteroides eggerthii DSM 20697

Foldseek 3Di:
DDDDDDDDDDPDPPPPPPPDPVNFADKDKAAFQFWWADPNDTKGKFAQDFDDPVSPDPVPPPPDDDPRNGTMWIDGPVDQWTWMWIQDPVGIDIWIWGWDDDPPDIWTATPVRDTTGGDD

Radius of gyration: 23.47 Å; Cα contacts (8 Å, |Δi|>4): 183; cha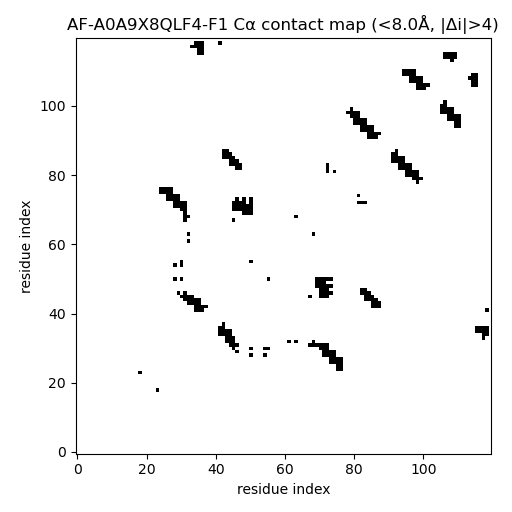ins: 1; bounding box: 92×34×34 Å

pLDDT: mean 76.57, std 19.85, range [36.09, 98.25]

Organism: NCBI:txid243924

Solvent-accessible surface area (backbone atoms only — not comparable to full-atom values): 7548 Å² total; per-residue (Å²): 137,88,82,80,82,83,80,83,81,80,81,77,80,76,80,76,82,70,75,52,77,85,75,50,66,69,70,48,69,47,51,46,57,47,40,26,51,55,97,89,37,82,29,36,30,27,29,79,34,77,51,55,78,88,66,62,56,95,77,62,77,70,88,51,76,69,77,55,59,47,13,11,33,73,40,53,65,84,53,53,62,47,62,38,36,36,52,45,96,95,44,79,44,78,48,60,26,39,49,42,78,58,90,94,45,80,48,40,29,42,85,88,68,48,70,66,41,74,54,131